Protein AF-A0A485AJ68-F1 (afdb_monomer)

Secondary structure (DSSP, 8-state):
-HHHHHHHTT-HHHHHHHHHHHHHHHHHHHHHHHHH-TTS-HHHHHHHHHHHHHHHHHHHHHTTS--SS-HHHHHHHHHHHHHHHHH--

Solvent-accessible surface area (backbone atoms only — not comparable to full-atom values): 5169 Å² total; per-residue (Å²): 106,70,70,57,56,61,43,26,79,79,33,72,68,51,34,52,54,51,52,54,51,49,51,52,50,52,53,52,51,36,58,50,48,50,67,77,42,68,87,57,52,71,69,56,44,50,50,43,47,51,54,50,48,55,53,51,50,52,51,61,60,49,66,79,44,88,69,94,63,62,68,71,65,52,49,54,54,51,52,54,53,53,50,51,60,76,67,62,129

Sequence (89 aa):
MLEMSAEATRNPQVAAWLAEADERMFNNACAHMSKEYPNLSQARIRSCVEVMAVMVEGTIYRRHVPQQVQPEEMEKIYQEIINMLVTAK

Foldseek 3Di:
DVVLVVVVVPDVVSVVVVVVVVVVVLVVQLVVLCVVQVPDDSVLSSVLSVVLVVVVVVVVVCVVDDDPDDVVVVVVVSVVVSCCSRPPD

Structure (mmCIF, N/CA/C/O backbone):
data_AF-A0A485AJ68-F1
#
_entry.id   AF-A0A485AJ68-F1
#
loop_
_atom_site.group_PDB
_atom_site.id
_atom_site.type_symbol
_atom_site.label_atom_id
_atom_site.label_alt_id
_atom_site.label_comp_id
_atom_site.label_asym_id
_atom_site.label_entity_id
_atom_site.label_seq_id
_atom_site.pdbx_PDB_ins_code
_atom_site.Cartn_x
_atom_site.Cartn_y
_atom_site.Cartn_z
_atom_site.occupancy
_atom_site.B_iso_or_equiv
_atom_site.auth_seq_id
_atom_site.auth_comp_id
_atom_site.auth_asym_id
_atom_site.auth_atom_id
_atom_site.pdbx_PDB_model_num
ATOM 1 N N . MET A 1 1 ? 6.503 4.331 -8.958 1.00 75.94 1 MET A N 1
ATOM 2 C CA . MET A 1 1 ? 6.775 3.123 -8.150 1.00 75.94 1 MET A CA 1
ATOM 3 C C . MET A 1 1 ? 7.178 1.947 -9.021 1.00 75.94 1 MET A C 1
ATOM 5 O O . MET A 1 1 ? 8.280 1.480 -8.835 1.00 75.94 1 MET A O 1
ATOM 9 N N . LEU A 1 2 ? 6.396 1.530 -10.022 1.00 82.69 2 LEU A N 1
ATOM 10 C CA . LEU A 1 2 ? 6.694 0.332 -10.828 1.00 82.69 2 LEU A CA 1
ATOM 11 C C . LEU A 1 2 ? 8.107 0.221 -11.419 1.00 82.69 2 LEU A C 1
ATOM 13 O O . LEU A 1 2 ? 8.758 -0.804 -11.247 1.00 82.69 2 LEU A O 1
ATOM 17 N N . GLU A 1 3 ? 8.594 1.266 -12.084 1.00 88.38 3 GLU A N 1
ATOM 18 C CA . GLU A 1 3 ? 9.954 1.270 -12.642 1.00 88.38 3 GLU A CA 1
ATOM 19 C C . GLU A 1 3 ? 11.021 1.203 -11.542 1.00 88.38 3 GLU A C 1
ATOM 21 O O . GLU A 1 3 ? 11.996 0.468 -11.674 1.00 88.38 3 GLU A O 1
ATOM 26 N N . MET A 1 4 ? 10.789 1.893 -10.420 1.00 89.12 4 MET A N 1
ATOM 27 C CA . MET A 1 4 ? 11.655 1.841 -9.237 1.00 89.12 4 MET A CA 1
ATOM 28 C C . MET A 1 4 ? 11.653 0.452 -8.596 1.00 89.12 4 MET A C 1
ATOM 30 O O . MET A 1 4 ? 12.713 -0.056 -8.254 1.00 89.12 4 MET A O 1
ATOM 34 N N . SER A 1 5 ? 10.489 -0.191 -8.481 1.00 89.25 5 SER A N 1
ATOM 35 C CA . SER A 1 5 ? 10.356 -1.565 -7.992 1.00 89.25 5 SER A CA 1
ATOM 36 C C . SER A 1 5 ? 11.076 -2.544 -8.919 1.00 89.25 5 SER A C 1
ATOM 38 O O . SER A 1 5 ? 11.798 -3.415 -8.446 1.00 89.25 5 SER A O 1
ATOM 40 N N . ALA A 1 6 ? 10.943 -2.377 -10.238 1.00 93.00 6 ALA A N 1
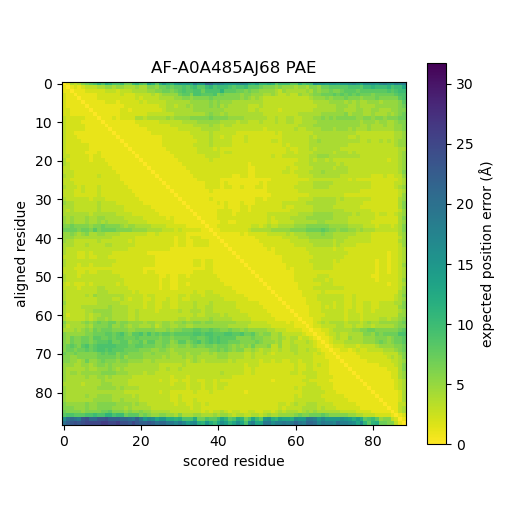ATOM 41 C CA . ALA A 1 6 ? 11.646 -3.199 -11.218 1.00 93.00 6 ALA A CA 1
ATOM 42 C C . ALA A 1 6 ? 13.167 -2.993 -11.166 1.00 93.00 6 ALA A C 1
ATOM 44 O O . ALA A 1 6 ? 13.917 -3.951 -11.333 1.00 93.00 6 ALA A O 1
ATOM 45 N N . GLU A 1 7 ? 13.644 -1.770 -10.946 1.00 96.38 7 GLU A N 1
ATOM 46 C CA . GLU A 1 7 ? 15.072 -1.476 -10.796 1.00 96.38 7 GLU A CA 1
ATOM 47 C C . GLU A 1 7 ? 15.632 -1.977 -9.457 1.00 96.38 7 GLU A C 1
ATOM 49 O O . GLU A 1 7 ? 16.721 -2.545 -9.418 1.00 96.38 7 GLU A O 1
ATOM 54 N N . ALA A 1 8 ? 14.866 -1.881 -8.369 1.00 96.88 8 ALA A N 1
ATOM 55 C CA . ALA A 1 8 ? 15.247 -2.409 -7.059 1.00 96.88 8 ALA A CA 1
ATOM 56 C C . ALA A 1 8 ? 15.561 -3.917 -7.092 1.00 96.88 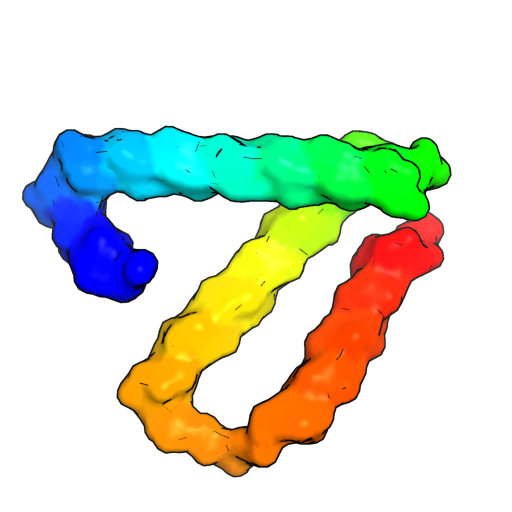8 ALA A C 1
ATOM 58 O O . ALA A 1 8 ? 16.404 -4.381 -6.332 1.00 96.88 8 ALA A O 1
ATOM 59 N N . THR A 1 9 ? 14.956 -4.684 -8.010 1.00 96.44 9 THR A N 1
ATOM 60 C CA . THR A 1 9 ? 15.275 -6.119 -8.176 1.00 96.44 9 THR A CA 1
ATOM 61 C C . THR A 1 9 ? 16.693 -6.396 -8.688 1.00 96.44 9 THR A C 1
ATOM 63 O O . THR A 1 9 ? 17.179 -7.520 -8.577 1.00 96.44 9 THR A O 1
ATOM 66 N N . ARG A 1 10 ? 17.357 -5.388 -9.260 1.00 97.44 10 ARG A N 1
ATOM 67 C CA . ARG A 1 10 ? 18.640 -5.503 -9.973 1.00 97.44 10 ARG A CA 1
ATOM 68 C C . ARG A 1 10 ? 19.702 -4.516 -9.484 1.00 97.44 10 ARG A C 1
ATOM 70 O O . ARG A 1 10 ? 20.875 -4.698 -9.800 1.00 97.44 10 ARG A O 1
ATOM 77 N N . ASN A 1 11 ? 19.323 -3.528 -8.673 1.00 98.19 11 ASN A N 1
ATOM 78 C CA . ASN A 1 11 ? 20.226 -2.544 -8.090 1.00 98.19 11 ASN A CA 1
ATOM 79 C C . ASN A 1 11 ? 20.019 -2.430 -6.562 1.00 98.19 11 ASN A C 1
ATOM 81 O O . ASN A 1 11 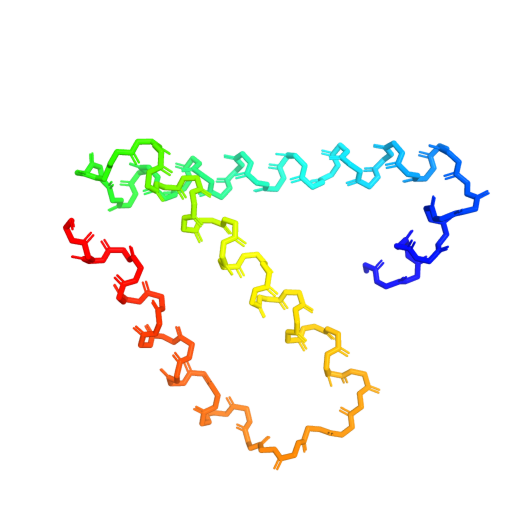? 18.987 -1.915 -6.118 1.00 98.19 11 ASN A O 1
ATOM 85 N N . PRO A 1 12 ? 21.003 -2.848 -5.737 1.00 97.56 12 PRO A N 1
ATOM 86 C CA . PRO A 1 12 ? 20.862 -2.863 -4.280 1.00 97.56 12 PRO A CA 1
ATOM 87 C C . PRO A 1 12 ? 20.752 -1.463 -3.662 1.00 97.56 12 PRO A C 1
ATOM 89 O O . PRO A 1 12 ? 20.113 -1.303 -2.625 1.00 97.56 12 PRO A O 1
ATOM 92 N N . GLN A 1 13 ? 21.329 -0.435 -4.291 1.00 97.88 13 GLN A N 1
ATOM 93 C CA . GLN A 1 13 ? 21.196 0.942 -3.812 1.00 97.88 13 GLN A CA 1
ATOM 94 C C . GLN A 1 13 ? 19.763 1.447 -4.001 1.00 97.88 13 GLN A C 1
ATOM 96 O O . GLN A 1 13 ? 19.192 2.059 -3.101 1.00 97.88 13 GLN A O 1
ATOM 101 N N . VAL A 1 14 ? 19.158 1.135 -5.149 1.00 97.81 14 VAL A N 1
ATOM 102 C CA . VAL A 1 14 ? 17.760 1.483 -5.427 1.00 97.81 14 VAL A CA 1
ATOM 103 C C . VAL A 1 14 ? 16.814 0.714 -4.506 1.00 97.81 14 VAL A C 1
ATOM 105 O O . VAL A 1 14 ? 15.850 1.296 -4.015 1.00 97.81 14 VAL A O 1
ATOM 108 N N . ALA A 1 15 ? 17.115 -0.552 -4.201 1.00 97.75 15 ALA A N 1
ATOM 109 C CA . ALA A 1 15 ? 16.365 -1.324 -3.211 1.00 97.75 15 ALA A CA 1
ATOM 110 C C . ALA A 1 15 ? 16.398 -0.677 -1.817 1.00 97.75 15 ALA A C 1
ATOM 112 O O . ALA A 1 15 ? 15.354 -0.557 -1.177 1.00 97.75 15 ALA A O 1
ATOM 113 N N . ALA A 1 16 ? 17.567 -0.206 -1.372 1.00 97.88 16 ALA A N 1
ATOM 114 C CA . ALA A 1 16 ? 17.700 0.485 -0.092 1.00 97.88 16 ALA A CA 1
ATOM 115 C C . ALA A 1 16 ? 16.887 1.791 -0.054 1.00 97.88 16 ALA A C 1
ATOM 117 O O . ALA A 1 16 ? 16.161 2.031 0.908 1.00 97.88 16 ALA A O 1
ATOM 118 N N . TRP A 1 17 ? 16.940 2.603 -1.116 1.00 97.06 17 TRP A N 1
ATOM 119 C CA . TRP A 1 17 ? 16.137 3.828 -1.205 1.00 97.06 17 TRP A CA 1
ATOM 120 C C . TRP A 1 17 ? 14.636 3.559 -1.222 1.00 97.06 17 TRP A C 1
ATOM 122 O O . TRP A 1 17 ? 13.874 4.318 -0.623 1.00 97.06 17 TRP A O 1
ATOM 132 N N . LEU A 1 18 ? 14.208 2.498 -1.910 1.00 95.50 18 LEU A N 1
ATOM 133 C CA . LEU A 1 18 ? 12.806 2.105 -1.955 1.00 95.50 18 LEU A CA 1
ATOM 134 C C . LEU A 1 18 ? 12.309 1.696 -0.564 1.00 95.50 18 LEU A C 1
ATOM 136 O O . LEU A 1 18 ? 11.274 2.195 -0.136 1.00 95.50 18 LEU A O 1
ATOM 140 N N . ALA A 1 19 ? 13.070 0.865 0.154 1.00 95.81 19 ALA A N 1
ATOM 141 C CA . ALA A 1 19 ? 12.732 0.446 1.514 1.00 95.81 19 ALA A CA 1
ATOM 142 C C . ALA A 1 19 ? 12.685 1.631 2.494 1.00 95.81 19 ALA A C 1
ATOM 144 O O . ALA A 1 19 ? 11.759 1.742 3.290 1.00 95.81 19 ALA A O 1
ATOM 145 N N . GLU A 1 20 ? 13.644 2.557 2.405 1.00 97.38 20 GLU A N 1
ATOM 146 C CA . GLU A 1 20 ? 13.659 3.754 3.251 1.00 97.38 20 GLU A CA 1
ATOM 147 C C . GLU A 1 20 ? 12.462 4.674 2.957 1.00 97.38 20 GLU A C 1
ATOM 149 O O . GLU A 1 20 ? 11.858 5.252 3.862 1.00 97.38 20 GLU A O 1
ATOM 154 N N . ALA A 1 21 ? 12.097 4.828 1.681 1.00 95.12 21 ALA A N 1
ATOM 155 C CA . ALA A 1 21 ? 10.936 5.618 1.290 1.00 95.12 21 ALA A CA 1
ATOM 156 C C . ALA A 1 21 ? 9.625 4.998 1.787 1.00 95.12 21 ALA A C 1
ATOM 158 O O . ALA A 1 21 ? 8.786 5.729 2.322 1.00 95.12 21 ALA A O 1
ATOM 159 N N . ASP A 1 22 ? 9.486 3.681 1.649 1.00 94.75 22 ASP A N 1
ATOM 160 C CA . ASP A 1 22 ? 8.337 2.922 2.134 1.00 94.75 22 ASP A CA 1
ATOM 161 C C . ASP A 1 22 ? 8.188 3.035 3.658 1.00 94.75 22 ASP A C 1
ATOM 163 O O . ASP A 1 22 ? 7.141 3.460 4.148 1.00 94.75 22 ASP A O 1
ATOM 167 N N . GLU A 1 23 ? 9.270 2.826 4.416 1.00 97.38 23 GLU A N 1
ATOM 168 C CA . GLU A 1 23 ? 9.257 2.955 5.877 1.00 97.38 23 GLU A CA 1
ATOM 169 C C . GLU A 1 23 ? 8.811 4.357 6.329 1.00 97.38 23 GLU A C 1
ATOM 171 O O . GLU A 1 23 ? 7.995 4.503 7.248 1.00 97.38 23 GLU A O 1
ATOM 176 N N . ARG A 1 24 ? 9.301 5.417 5.671 1.00 97.81 24 ARG A N 1
ATOM 177 C CA . ARG A 1 24 ? 8.868 6.791 5.975 1.00 97.81 24 ARG A CA 1
ATOM 178 C C . ARG A 1 24 ? 7.386 6.999 5.672 1.00 97.81 24 ARG A C 1
ATOM 180 O O . ARG A 1 24 ? 6.692 7.630 6.471 1.00 97.81 24 ARG A O 1
ATOM 187 N N . MET A 1 25 ? 6.890 6.494 4.541 1.00 96.62 25 MET A N 1
ATOM 188 C CA . MET A 1 25 ? 5.472 6.594 4.181 1.00 96.62 25 MET A CA 1
ATOM 189 C C . MET A 1 25 ? 4.589 5.843 5.180 1.00 96.62 25 MET A C 1
ATOM 191 O O . MET A 1 25 ? 3.621 6.415 5.686 1.00 96.62 25 MET A O 1
ATOM 195 N N . PHE A 1 26 ? 4.972 4.618 5.535 1.00 98.06 26 PHE A N 1
ATOM 196 C CA . PHE A 1 26 ? 4.276 3.783 6.505 1.00 98.06 26 PHE A CA 1
ATOM 197 C C . PHE A 1 26 ? 4.189 4.453 7.882 1.00 98.06 26 PHE A C 1
ATOM 199 O O . PHE A 1 26 ? 3.111 4.550 8.477 1.00 98.06 26 PHE A O 1
ATOM 206 N N . ASN A 1 27 ? 5.312 4.972 8.388 1.00 98.25 27 ASN A N 1
ATOM 207 C CA . ASN A 1 27 ? 5.358 5.635 9.691 1.00 98.25 27 ASN A CA 1
ATOM 208 C C . ASN A 1 27 ? 4.525 6.925 9.710 1.00 98.25 27 ASN A C 1
ATOM 210 O O . ASN A 1 27 ? 3.816 7.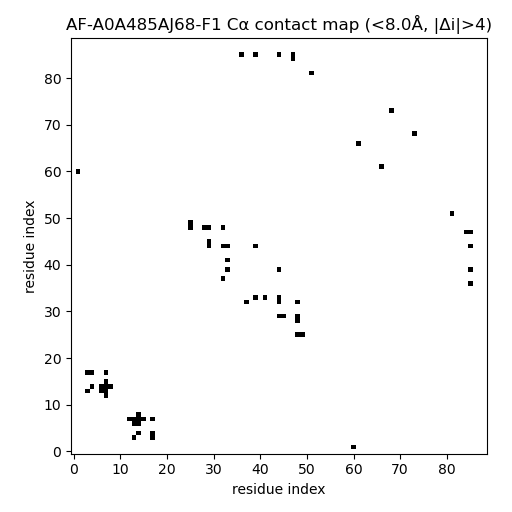184 10.685 1.00 98.25 27 ASN A O 1
ATOM 214 N N . ASN A 1 28 ? 4.545 7.700 8.623 1.00 98.25 28 ASN A N 1
ATOM 215 C CA . ASN A 1 28 ? 3.710 8.893 8.488 1.00 98.25 28 ASN A CA 1
ATOM 216 C C . ASN A 1 28 ? 2.215 8.548 8.464 1.00 98.25 28 ASN A C 1
ATOM 218 O O . ASN A 1 28 ? 1.425 9.202 9.149 1.00 98.25 28 ASN A O 1
ATOM 222 N N . ALA A 1 29 ? 1.824 7.507 7.726 1.00 97.50 29 ALA A N 1
ATOM 223 C CA . ALA A 1 29 ? 0.443 7.032 7.683 1.00 97.50 29 ALA A CA 1
ATOM 224 C C . ALA A 1 29 ? -0.023 6.524 9.056 1.00 97.50 29 ALA A C 1
ATOM 226 O O . ALA A 1 29 ? -1.103 6.900 9.515 1.00 97.50 29 ALA A O 1
ATOM 227 N N . CYS A 1 30 ? 0.817 5.761 9.765 1.00 98.12 30 CYS A N 1
ATOM 228 C CA . CYS A 1 30 ? 0.538 5.342 11.139 1.00 98.12 30 CYS A CA 1
ATOM 229 C C . CYS A 1 30 ? 0.340 6.545 12.065 1.00 98.12 30 CYS A C 1
ATOM 231 O O . CYS A 1 30 ? -0.632 6.586 12.811 1.00 98.12 30 CYS A O 1
ATOM 233 N N . ALA A 1 31 ? 1.222 7.547 11.998 1.00 98.19 31 ALA A N 1
ATOM 234 C CA . ALA A 1 31 ? 1.113 8.749 12.821 1.00 98.19 31 ALA A CA 1
ATOM 235 C C . ALA A 1 31 ? -0.168 9.547 12.531 1.00 98.19 31 ALA A C 1
ATOM 237 O O . ALA A 1 31 ? -0.740 10.143 13.444 1.00 98.19 31 ALA A O 1
ATOM 238 N N . HIS A 1 32 ? -0.626 9.563 11.277 1.00 97.31 32 HIS A N 1
ATOM 239 C CA . HIS A 1 32 ? -1.898 10.173 10.903 1.00 97.31 32 HIS A CA 1
ATOM 240 C C . HIS A 1 32 ? -3.083 9.380 11.473 1.00 97.31 32 HIS A C 1
ATOM 242 O O . HIS A 1 32 ? -3.925 9.947 12.166 1.00 97.31 32 HIS A O 1
ATOM 248 N N . MET A 1 33 ? -3.098 8.058 11.286 1.00 95.81 33 MET A N 1
ATOM 249 C CA . MET A 1 33 ? -4.150 7.187 11.816 1.00 95.81 33 MET A CA 1
ATOM 250 C C . MET A 1 33 ? -4.240 7.196 13.343 1.00 95.81 33 MET A C 1
ATOM 252 O O . MET A 1 33 ? -5.345 7.202 13.873 1.00 95.81 33 MET A O 1
ATOM 256 N N . SER A 1 34 ? -3.113 7.232 14.060 1.00 96.38 34 SER A N 1
ATOM 257 C CA . SER A 1 34 ? -3.105 7.331 15.527 1.00 96.38 34 SER A CA 1
ATOM 258 C C . SER A 1 34 ? -3.761 8.618 16.031 1.00 96.38 34 SER A C 1
ATOM 260 O O . SER A 1 34 ? -4.326 8.619 17.121 1.00 96.38 34 SER A O 1
ATOM 262 N N . LYS A 1 35 ? -3.691 9.713 15.261 1.00 96.62 35 LYS A N 1
ATOM 263 C CA . LYS A 1 35 ? -4.355 10.979 15.610 1.00 96.62 35 LYS A CA 1
ATOM 264 C C . LYS A 1 35 ? -5.854 10.928 15.334 1.00 96.62 35 LYS A C 1
ATOM 266 O O . LYS A 1 35 ? -6.624 11.398 16.161 1.00 96.62 35 LYS A O 1
ATOM 271 N N . GLU A 1 36 ? -6.241 10.358 14.196 1.00 95.56 36 GLU A N 1
ATOM 272 C CA . GLU A 1 36 ? -7.642 10.283 13.765 1.00 95.56 36 GLU A CA 1
ATOM 273 C C . GLU A 1 36 ? -8.445 9.251 14.57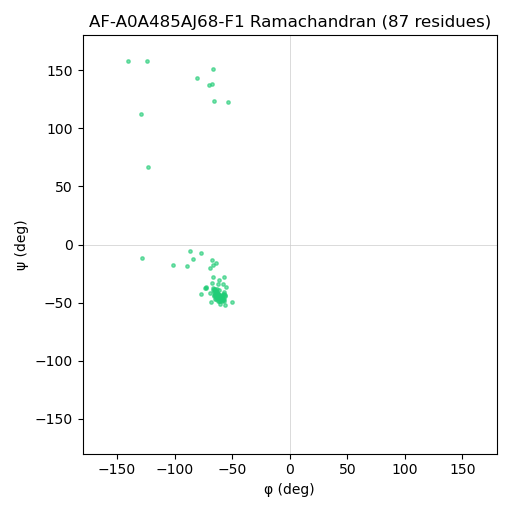5 1.00 95.56 36 GLU A C 1
ATOM 275 O O . GLU A 1 36 ? -9.596 9.480 14.938 1.00 95.56 36 GLU A O 1
ATOM 280 N N . TYR A 1 37 ? -7.816 8.125 14.925 1.00 94.62 37 TYR A N 1
ATOM 281 C CA . TYR A 1 37 ? -8.439 6.997 15.616 1.00 94.62 37 TYR A CA 1
ATOM 282 C C . TYR A 1 37 ? -7.708 6.667 16.929 1.00 94.62 37 TYR A C 1
ATOM 284 O O . TYR A 1 37 ? -7.145 5.576 17.066 1.00 94.62 37 TYR A O 1
ATOM 292 N N . PRO A 1 38 ? -7.738 7.562 17.938 1.00 93.75 38 PRO A N 1
ATOM 293 C CA . PRO A 1 38 ? -6.948 7.417 19.167 1.00 93.75 38 PRO A CA 1
ATOM 294 C C . PRO A 1 38 ? -7.333 6.199 20.021 1.00 93.75 38 PRO A C 1
ATOM 296 O O . PRO A 1 38 ? -6.581 5.798 20.905 1.00 93.75 38 PRO A O 1
ATOM 299 N N . ASN A 1 39 ? -8.501 5.602 19.767 1.00 93.12 39 ASN A N 1
ATOM 300 C CA . ASN A 1 39 ? -8.993 4.427 20.487 1.00 93.12 39 ASN A CA 1
ATOM 301 C C . ASN A 1 39 ? -8.453 3.098 19.930 1.00 93.12 39 ASN A C 1
ATOM 303 O O . ASN A 1 39 ? -8.636 2.058 20.563 1.00 93.12 39 ASN A O 1
ATOM 307 N N . LEU A 1 40 ? -7.831 3.097 18.746 1.00 94.25 40 LEU A N 1
ATOM 308 C CA . LEU A 1 40 ? -7.268 1.882 18.161 1.00 94.25 40 LEU A CA 1
ATOM 309 C C . LEU A 1 40 ? -5.900 1.572 18.769 1.00 94.25 40 LEU A C 1
ATOM 311 O O . LEU A 1 40 ? -5.088 2.458 19.029 1.00 94.25 40 LEU A O 1
ATOM 315 N N . SER A 1 41 ? -5.609 0.283 18.952 1.00 95.38 41 SER A N 1
ATOM 316 C CA . SER A 1 41 ? -4.272 -0.140 19.364 1.00 95.38 41 SER A CA 1
ATOM 317 C C . SER A 1 41 ? -3.250 0.142 18.260 1.00 95.38 41 SER A C 1
ATOM 319 O O . SER A 1 41 ? -3.557 0.063 17.068 1.00 95.38 41 SER A O 1
ATOM 321 N N . GLN A 1 42 ? -1.993 0.391 18.638 1.00 95.75 42 GLN A N 1
ATOM 322 C CA . GLN A 1 42 ? -0.920 0.584 17.656 1.00 95.75 42 GLN A CA 1
ATOM 323 C C . GLN A 1 42 ? -0.749 -0.623 16.723 1.00 95.75 42 GLN A C 1
ATOM 325 O O . GLN A 1 42 ? -0.444 -0.441 15.548 1.00 95.75 42 GLN A O 1
ATOM 330 N N . ALA A 1 43 ? -0.974 -1.845 17.218 1.00 96.19 43 ALA A N 1
ATOM 331 C CA . ALA A 1 43 ? -0.952 -3.044 16.384 1.00 96.19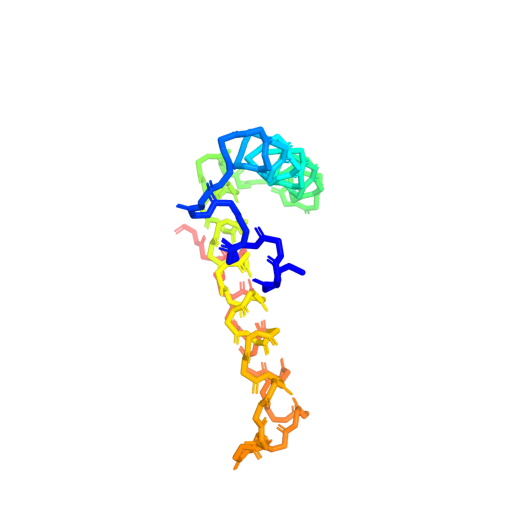 43 ALA A CA 1
ATOM 332 C C . ALA A 1 43 ? -2.046 -2.991 15.307 1.00 96.19 43 ALA A C 1
ATOM 334 O O . ALA A 1 43 ? -1.754 -3.209 14.133 1.00 96.19 43 ALA A O 1
ATOM 335 N N . ARG A 1 44 ? -3.278 -2.619 15.685 1.00 95.88 44 ARG A N 1
ATOM 336 C CA . ARG A 1 44 ? -4.388 -2.472 14.738 1.00 95.88 44 ARG A CA 1
ATOM 337 C C . ARG A 1 44 ? -4.104 -1.385 13.708 1.00 95.88 44 ARG A C 1
ATOM 339 O O . ARG A 1 44 ? -4.278 -1.641 12.525 1.00 95.88 44 ARG A O 1
ATOM 346 N N . ILE A 1 45 ? -3.623 -0.220 14.140 1.00 96.88 45 ILE A N 1
ATOM 347 C CA . ILE A 1 45 ? -3.269 0.891 13.244 1.00 96.88 45 ILE A CA 1
ATOM 348 C C . ILE A 1 45 ? -2.252 0.441 12.198 1.00 96.88 45 ILE A C 1
ATOM 350 O O . ILE A 1 45 ? -2.501 0.600 11.007 1.00 96.88 45 ILE A O 1
ATOM 354 N N . ARG A 1 46 ? -1.144 -0.174 12.627 1.00 97.56 46 ARG A N 1
ATOM 355 C CA . ARG A 1 46 ? -0.100 -0.660 11.715 1.00 97.56 46 ARG A CA 1
ATOM 356 C C . ARG A 1 46 ? -0.651 -1.666 10.704 1.00 97.56 46 ARG A C 1
ATOM 358 O O . ARG A 1 46 ? -0.355 -1.550 9.522 1.00 97.56 46 ARG A O 1
ATOM 365 N N . SER A 1 47 ? -1.485 -2.609 11.145 1.00 97.06 47 SER A N 1
ATOM 366 C CA . SER A 1 47 ? -2.139 -3.562 10.240 1.00 97.06 47 SER A CA 1
ATOM 367 C C . SER A 1 47 ? -3.095 -2.883 9.259 1.00 97.06 47 SER A C 1
ATOM 369 O O . SER A 1 47 ? -3.109 -3.242 8.088 1.00 97.06 47 SER A O 1
ATOM 371 N N . CYS A 1 48 ? -3.881 -1.899 9.702 1.00 96.62 48 CYS A N 1
ATOM 372 C CA . CYS A 1 48 ? -4.780 -1.158 8.820 1.00 96.62 48 CYS A CA 1
ATOM 373 C C . CYS A 1 48 ? -4.005 -0.364 7.761 1.00 96.62 48 CYS A C 1
ATOM 375 O O . CYS A 1 48 ? -4.388 -0.402 6.594 1.00 96.62 48 CYS A O 1
ATOM 377 N N . VAL A 1 49 ? -2.917 0.312 8.149 1.00 97.19 49 VAL A N 1
ATOM 378 C CA . VAL A 1 49 ? -2.029 1.015 7.208 1.00 97.19 49 VAL A CA 1
ATOM 379 C C . VAL A 1 49 ? -1.478 0.050 6.167 1.00 97.19 49 VAL A C 1
ATOM 381 O O . VAL A 1 49 ? -1.569 0.351 4.983 1.00 97.19 49 VAL A O 1
ATOM 384 N N . GLU A 1 50 ? -0.978 -1.114 6.586 1.00 97.56 50 GLU A N 1
ATOM 385 C CA . GLU A 1 50 ? -0.430 -2.118 5.668 1.00 97.56 50 GLU A CA 1
ATOM 386 C C . GLU A 1 50 ? -1.479 -2.609 4.662 1.00 97.56 50 GLU A C 1
ATOM 388 O O . GLU A 1 50 ? -1.250 -2.611 3.455 1.00 97.56 50 GLU A O 1
ATOM 393 N N . VAL A 1 51 ? -2.674 -2.966 5.142 1.00 96.88 51 VAL A N 1
ATOM 394 C CA . VAL A 1 51 ? -3.772 -3.410 4.269 1.00 96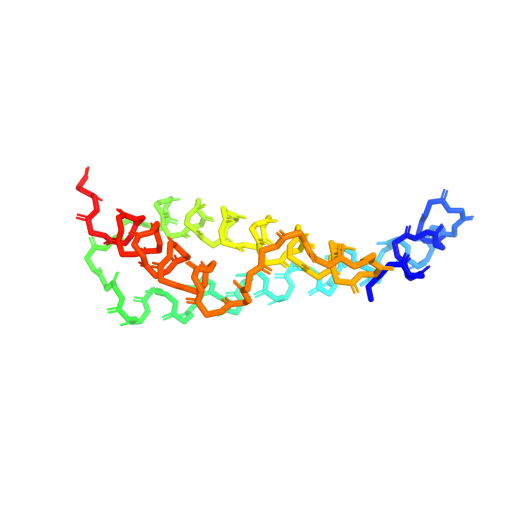.88 51 VAL A CA 1
ATOM 395 C C . VAL A 1 51 ? -4.152 -2.310 3.274 1.00 96.88 51 VAL A C 1
ATOM 397 O O . VAL A 1 51 ? -4.326 -2.586 2.087 1.00 96.88 51 VAL A O 1
ATOM 400 N N . MET A 1 52 ? -4.246 -1.059 3.734 1.00 95.56 52 MET A N 1
ATOM 401 C CA . MET A 1 52 ? -4.534 0.083 2.865 1.00 95.56 52 MET A CA 1
ATOM 402 C C . MET A 1 52 ? -3.424 0.328 1.839 1.00 95.56 52 MET A C 1
ATOM 404 O O . MET A 1 52 ? -3.736 0.595 0.680 1.00 95.56 52 MET A O 1
ATOM 408 N N . ALA A 1 53 ? -2.153 0.197 2.224 1.00 95.19 53 ALA A N 1
ATOM 409 C CA . ALA A 1 53 ? -1.019 0.332 1.315 1.00 95.19 53 ALA A CA 1
ATOM 410 C C . ALA A 1 53 ? -1.087 -0.717 0.196 1.00 95.19 53 ALA A C 1
ATOM 412 O O . ALA A 1 53 ? -1.119 -0.346 -0.976 1.00 95.19 53 ALA A O 1
ATOM 413 N N . VAL A 1 54 ? -1.260 -1.998 0.541 1.00 94.81 54 VAL A N 1
ATOM 414 C CA . VAL A 1 54 ? -1.418 -3.098 -0.431 1.00 94.81 54 VAL A CA 1
ATOM 415 C C . VAL A 1 54 ? -2.580 -2.835 -1.394 1.00 94.81 54 VAL A C 1
ATOM 417 O O . VAL A 1 54 ? -2.465 -3.029 -2.607 1.00 94.81 54 VAL A O 1
ATOM 420 N N . MET A 1 55 ? -3.708 -2.360 -0.868 1.00 94.62 55 MET A N 1
ATOM 421 C CA . MET A 1 55 ? -4.886 -2.019 -1.662 1.00 94.62 55 MET A CA 1
ATOM 422 C C . MET A 1 55 ? -4.622 -0.865 -2.641 1.00 94.62 55 MET A C 1
ATOM 424 O O . MET A 1 55 ? -4.995 -0.957 -3.814 1.00 94.62 55 MET A O 1
ATOM 428 N N . VAL A 1 56 ? -3.967 0.205 -2.187 1.00 91.75 56 VAL A N 1
ATOM 429 C CA . VAL A 1 56 ? -3.604 1.366 -3.014 1.00 91.75 56 VAL A CA 1
ATOM 430 C C . VAL A 1 56 ? -2.581 0.983 -4.082 1.00 91.75 56 VAL A C 1
ATOM 432 O O . VAL A 1 56 ? -2.748 1.349 -5.247 1.00 91.75 56 VAL A O 1
ATOM 435 N N . GLU A 1 57 ? -1.559 0.208 -3.729 1.00 91.25 57 GLU A N 1
ATOM 436 C CA . GLU A 1 57 ? -0.553 -0.275 -4.674 1.00 91.25 57 GLU A CA 1
ATOM 437 C C . GLU A 1 57 ? -1.160 -1.174 -5.748 1.00 91.25 57 GLU A C 1
ATOM 439 O O . GLU A 1 57 ? -0.876 -0.989 -6.934 1.00 91.25 57 GLU A O 1
ATOM 444 N N . GLY A 1 58 ? -2.062 -2.084 -5.365 1.00 90.81 58 GLY A N 1
ATOM 445 C CA . GLY A 1 58 ? -2.824 -2.903 -6.306 1.00 90.81 58 GLY A CA 1
ATOM 446 C C . GLY A 1 58 ? -3.621 -2.050 -7.296 1.00 90.81 58 GLY A C 1
ATOM 447 O O . GLY A 1 58 ? -3.595 -2.311 -8.502 1.00 90.81 58 GLY A O 1
ATOM 448 N N . THR A 1 59 ? -4.265 -0.980 -6.821 1.00 90.94 59 THR A N 1
ATOM 449 C CA . THR A 1 59 ? -4.963 -0.012 -7.683 1.00 90.94 59 THR A CA 1
ATOM 450 C C . THR A 1 59 ? -4.007 0.681 -8.642 1.00 90.94 59 THR A C 1
ATOM 452 O O . THR A 1 59 ? -4.279 0.733 -9.841 1.00 90.94 59 THR A O 1
ATOM 455 N N . ILE A 1 60 ? -2.880 1.196 -8.142 1.00 88.88 60 ILE A N 1
ATOM 456 C CA . ILE A 1 60 ? -1.868 1.881 -8.958 1.00 88.88 60 ILE A CA 1
ATOM 457 C C . ILE A 1 60 ? -1.344 0.938 -10.042 1.00 88.88 60 ILE A C 1
ATOM 459 O O . ILE A 1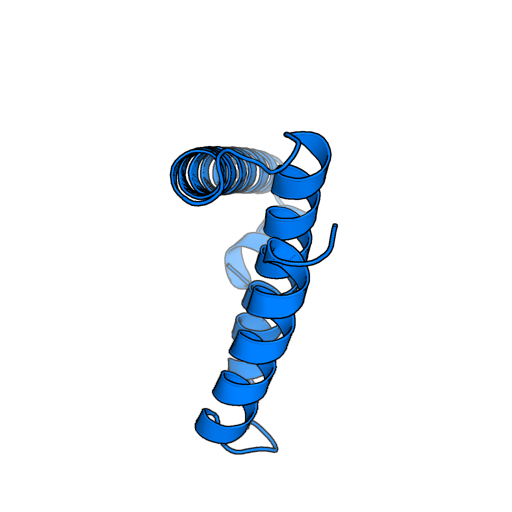 60 ? -1.308 1.317 -11.211 1.00 88.88 60 ILE A O 1
ATOM 463 N N . TYR A 1 61 ? -1.018 -0.304 -9.683 1.00 88.75 61 TYR A N 1
ATOM 464 C CA . TYR A 1 61 ? -0.551 -1.316 -10.625 1.00 88.75 61 TYR A CA 1
ATOM 465 C C . TYR A 1 61 ? -1.593 -1.605 -11.713 1.00 88.75 61 TYR A C 1
ATOM 467 O O . TYR A 1 61 ? -1.287 -1.608 -12.906 1.00 88.75 61 TYR A O 1
ATOM 475 N N . ARG A 1 62 ? -2.859 -1.791 -11.323 1.00 90.06 62 ARG A N 1
ATOM 476 C CA . ARG A 1 62 ? -3.954 -2.108 -12.251 1.00 90.06 62 ARG A CA 1
ATOM 477 C C . ARG A 1 62 ? -4.324 -0.955 -13.183 1.00 90.06 62 ARG A C 1
ATOM 479 O O . ARG A 1 62 ? -4.880 -1.231 -14.240 1.00 90.06 62 ARG A O 1
ATOM 486 N N . ARG A 1 63 ? -3.983 0.298 -12.861 1.00 87.00 63 ARG A N 1
ATOM 487 C CA . ARG A 1 63 ? -4.189 1.457 -13.756 1.00 87.00 63 ARG A CA 1
ATOM 488 C C . ARG A 1 63 ? -3.312 1.433 -15.012 1.00 87.00 63 ARG A C 1
ATOM 490 O O . ARG A 1 63 ? -3.591 2.183 -15.941 1.00 87.00 63 ARG A O 1
ATOM 497 N N . HIS A 1 64 ? -2.287 0.580 -15.069 1.00 88.75 64 HIS A N 1
ATOM 498 C CA . HIS A 1 64 ? -1.458 0.402 -16.268 1.00 88.75 64 HIS A CA 1
ATOM 499 C C . HIS A 1 64 ? -2.119 -0.448 -17.362 1.00 88.75 64 HIS A C 1
ATOM 501 O O . HIS A 1 64 ? -1.594 -0.541 -18.470 1.00 88.75 64 HIS A O 1
ATOM 507 N N . VAL A 1 65 ? -3.270 -1.054 -17.073 1.00 90.56 65 VAL A N 1
ATOM 508 C CA . VAL A 1 65 ? -4.108 -1.751 -18.051 1.00 90.56 65 VAL A CA 1
ATOM 509 C C . VAL A 1 65 ? -5.516 -1.153 -18.030 1.00 90.56 65 VAL A C 1
ATOM 511 O O . VAL A 1 65 ? -5.900 -0.556 -17.021 1.00 90.56 65 VAL A O 1
ATOM 514 N N . PRO A 1 66 ? -6.314 -1.308 -19.104 1.00 89.88 66 PRO A N 1
ATOM 515 C CA . PRO A 1 66 ? -7.707 -0.887 -19.078 1.00 89.88 66 PRO A CA 1
ATOM 516 C C . PRO A 1 66 ? -8.435 -1.506 -17.882 1.00 89.88 66 PRO A C 1
ATOM 518 O O . PRO A 1 66 ? -8.455 -2.732 -17.709 1.00 89.88 66 PRO A O 1
ATOM 521 N N . GLN A 1 67 ? -9.007 -0.651 -17.034 1.00 87.94 67 GLN A N 1
ATOM 522 C CA . GLN A 1 67 ? -9.836 -1.110 -15.930 1.00 87.94 67 GLN A CA 1
ATOM 523 C C . GLN A 1 67 ? -11.116 -1.731 -16.493 1.00 87.94 67 GLN A C 1
ATOM 525 O O . GLN A 1 67 ? -11.699 -1.238 -17.453 1.00 87.94 67 GLN A O 1
ATOM 530 N N . GLN A 1 68 ? -11.524 -2.850 -15.900 1.00 90.31 68 GLN A N 1
ATOM 531 C CA . GLN A 1 68 ? -12.689 -3.628 -16.343 1.00 90.31 68 GLN A CA 1
ATOM 532 C C . GLN A 1 68 ? -14.001 -3.120 -15.728 1.00 90.31 68 GLN A C 1
ATOM 534 O O . GLN A 1 68 ? -15.075 -3.622 -16.040 1.00 90.31 68 GLN A O 1
ATOM 539 N N . VAL A 1 69 ? -13.904 -2.159 -14.812 1.00 91.00 69 VAL A N 1
ATOM 540 C CA . VAL A 1 69 ? -15.002 -1.599 -14.025 1.00 91.00 69 VAL A CA 1
ATOM 541 C C . VAL A 1 69 ? -14.796 -0.096 -13.891 1.00 91.00 69 VAL A C 1
ATOM 543 O O . VAL A 1 69 ? -13.666 0.381 -14.020 1.00 91.00 69 VAL A O 1
ATOM 546 N N . GLN A 1 70 ? -15.878 0.636 -13.626 1.00 91.06 70 GLN A N 1
ATOM 547 C CA . GLN A 1 70 ? -15.807 2.082 -13.438 1.00 91.06 70 GLN A CA 1
ATOM 548 C C . GLN A 1 70 ? -15.101 2.435 -12.116 1.00 91.06 70 GLN A C 1
ATOM 550 O O . GLN A 1 70 ? -15.379 1.787 -11.098 1.00 91.06 70 GLN A O 1
ATOM 555 N N . PRO A 1 71 ? -14.209 3.444 -12.097 1.00 89.19 71 PRO A N 1
ATOM 556 C CA . PRO A 1 71 ? -13.501 3.864 -10.886 1.00 89.19 71 PRO A CA 1
ATOM 557 C C . PRO A 1 71 ? -14.429 4.223 -9.721 1.00 89.19 71 PRO A C 1
ATOM 559 O O . PRO A 1 71 ? -14.118 3.903 -8.577 1.00 89.19 71 PRO A O 1
ATOM 562 N N . GLU A 1 72 ? -15.579 4.832 -10.007 1.00 91.88 72 GLU A N 1
ATOM 563 C CA . GLU A 1 72 ? -16.534 5.304 -9.000 1.00 91.88 72 GLU A CA 1
ATOM 564 C C . GLU A 1 72 ? -17.185 4.143 -8.234 1.00 91.88 72 GLU A C 1
ATOM 566 O O . GLU A 1 72 ? -17.471 4.256 -7.043 1.00 91.88 72 GLU A O 1
ATOM 571 N N . GLU A 1 73 ? -17.397 2.999 -8.891 1.00 93.31 73 GLU A N 1
ATOM 572 C CA . GLU A 1 73 ? -17.917 1.797 -8.227 1.00 93.31 73 GLU A CA 1
ATOM 573 C C . GLU A 1 73 ? -16.854 1.153 -7.334 1.00 93.31 73 GLU A C 1
ATOM 575 O O . GLU A 1 73 ? -17.155 0.700 -6.232 1.00 93.31 73 GLU A O 1
ATOM 580 N N . MET A 1 74 ? -15.591 1.174 -7.764 1.00 92.75 74 MET A N 1
ATOM 581 C CA . MET A 1 74 ? -14.477 0.713 -6.934 1.00 92.75 74 MET A CA 1
ATOM 582 C C . MET A 1 74 ? -14.273 1.607 -5.710 1.00 92.75 74 MET A C 1
ATOM 584 O O . MET A 1 74 ? -14.028 1.090 -4.623 1.00 92.75 74 MET A O 1
ATOM 588 N N . GLU A 1 75 ? -14.381 2.930 -5.860 1.00 92.94 75 GLU A N 1
ATOM 589 C CA . GLU A 1 75 ? -14.213 3.890 -4.763 1.00 92.94 75 GLU A CA 1
ATOM 590 C C . GLU A 1 75 ? -15.170 3.606 -3.598 1.00 92.94 75 GLU A C 1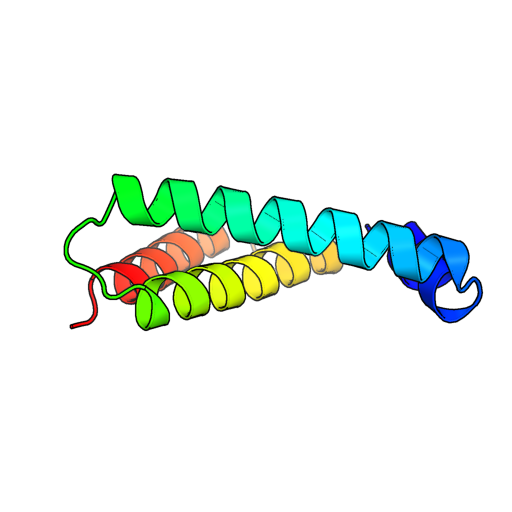
ATOM 592 O O . GLU A 1 75 ? -14.735 3.576 -2.446 1.00 92.94 75 GLU A O 1
ATOM 597 N N . LYS A 1 76 ? -16.446 3.325 -3.889 1.00 94.94 76 LYS A N 1
ATOM 598 C CA . LYS A 1 76 ? -17.444 2.967 -2.867 1.00 94.94 76 LYS A CA 1
ATOM 599 C C . LYS A 1 76 ? -17.002 1.745 -2.059 1.00 94.94 76 LYS A C 1
ATOM 601 O O . LYS A 1 76 ? -17.004 1.781 -0.832 1.00 94.94 76 LYS A O 1
ATOM 606 N N . ILE A 1 77 ? -16.535 0.699 -2.742 1.00 94.75 77 ILE A N 1
ATOM 607 C CA . ILE A 1 77 ? -16.047 -0.526 -2.094 1.00 94.75 77 ILE A CA 1
ATOM 608 C C . ILE A 1 77 ? -14.771 -0.258 -1.282 1.00 94.75 77 ILE A C 1
ATOM 610 O O . ILE A 1 77 ? -14.625 -0.772 -0.173 1.00 94.75 77 ILE A O 1
ATOM 614 N N . TYR A 1 78 ? -13.858 0.584 -1.780 1.00 95.00 78 TYR A N 1
ATOM 615 C CA . TYR A 1 78 ? -12.683 1.013 -1.014 1.00 95.00 78 TYR A CA 1
ATOM 616 C C . TYR A 1 78 ? -13.085 1.691 0.296 1.00 95.00 78 TYR A C 1
ATOM 618 O O . TYR A 1 78 ? -12.546 1.344 1.347 1.00 95.00 78 TYR A O 1
ATOM 626 N N . GLN A 1 79 ? -14.044 2.616 0.253 1.00 94.50 79 GLN A N 1
ATOM 627 C CA . GLN A 1 79 ? -14.538 3.307 1.443 1.00 94.50 79 GLN A CA 1
ATOM 628 C C . GLN A 1 79 ? -15.188 2.338 2.438 1.00 94.50 79 GLN A C 1
ATOM 630 O O . GLN A 1 79 ? -14.914 2.424 3.633 1.00 94.50 79 GLN A O 1
ATOM 635 N N . GLU A 1 80 ? -15.993 1.380 1.971 1.00 96.12 80 GLU A N 1
ATOM 636 C CA . GLU A 1 80 ? -16.596 0.346 2.825 1.00 96.12 80 GLU A CA 1
ATOM 637 C C . GLU A 1 80 ? -15.540 -0.498 3.551 1.00 96.12 80 GLU A C 1
ATOM 639 O O . GLU A 1 80 ? -15.626 -0.694 4.767 1.00 96.12 80 GLU A O 1
ATOM 644 N N . ILE A 1 81 ? -14.512 -0.956 2.829 1.00 95.25 81 ILE A N 1
ATOM 645 C CA . ILE A 1 81 ? -13.419 -1.742 3.411 1.00 95.25 81 ILE A CA 1
ATOM 646 C C . ILE A 1 81 ? -12.625 -0.895 4.410 1.00 95.25 81 ILE A C 1
ATOM 648 O O . ILE A 1 81 ? -12.367 -1.353 5.522 1.00 95.25 81 ILE A O 1
ATOM 652 N N . ILE A 1 82 ? -12.262 0.343 4.058 1.00 93.94 82 ILE A N 1
ATOM 653 C CA . ILE A 1 82 ? -11.512 1.243 4.950 1.00 93.94 82 ILE A CA 1
ATOM 654 C C . ILE A 1 82 ? -12.305 1.507 6.230 1.00 93.94 82 ILE A C 1
ATOM 656 O O . ILE A 1 82 ? -11.751 1.377 7.322 1.00 93.94 82 ILE A O 1
ATOM 660 N N . ASN A 1 83 ? -13.603 1.794 6.110 1.00 94.44 83 ASN A N 1
ATOM 661 C CA . ASN A 1 83 ? -14.484 1.972 7.259 1.00 94.44 83 ASN A CA 1
ATOM 662 C C . ASN A 1 83 ? -14.474 0.721 8.143 1.00 94.44 83 ASN A C 1
ATOM 664 O O . ASN A 1 83 ? -14.211 0.823 9.338 1.00 94.44 83 ASN A O 1
ATOM 668 N N . MET A 1 84 ? -14.641 -0.470 7.561 1.00 94.38 84 MET A N 1
ATOM 669 C CA . MET A 1 84 ? -14.567 -1.730 8.306 1.00 94.38 84 MET A CA 1
ATOM 670 C C . MET A 1 84 ? -13.227 -1.899 9.039 1.00 94.38 84 MET A C 1
ATOM 672 O O . MET A 1 84 ? -13.203 -2.341 10.190 1.00 94.38 84 MET A O 1
ATOM 676 N N . LEU A 1 85 ? -12.106 -1.536 8.411 1.00 92.31 85 LEU A N 1
ATOM 677 C CA . LEU A 1 85 ? -10.778 -1.650 9.015 1.00 92.31 85 LEU A CA 1
ATOM 678 C C . LEU A 1 85 ? -10.630 -0.772 10.264 1.00 92.31 85 LEU A C 1
ATOM 680 O O . LEU A 1 85 ? -10.059 -1.233 11.258 1.00 92.31 85 LEU A O 1
ATOM 684 N N . VAL A 1 86 ? -11.159 0.452 10.235 1.00 90.06 86 VAL A N 1
ATOM 685 C CA . VAL A 1 86 ? -11.008 1.424 11.332 1.00 90.06 86 VAL A CA 1
ATOM 686 C C . VAL A 1 86 ? -12.105 1.334 12.396 1.00 90.06 86 VAL A C 1
ATOM 688 O O . VAL A 1 86 ? -11.896 1.803 13.511 1.00 90.06 86 VAL A O 1
ATOM 691 N N . THR A 1 87 ? -13.247 0.704 12.098 1.00 88.25 87 THR A N 1
ATOM 692 C CA . THR A 1 87 ? -14.355 0.540 13.059 1.00 88.25 87 THR A CA 1
ATOM 693 C C . THR A 1 87 ? -14.439 -0.845 13.697 1.00 88.25 87 THR A C 1
ATOM 695 O O . THR A 1 87 ? -15.133 -0.999 14.703 1.00 88.25 87 THR A O 1
ATOM 698 N N . ALA A 1 88 ? -13.802 -1.870 13.119 1.00 71.00 88 ALA A N 1
ATOM 699 C CA . ALA A 1 88 ? -13.809 -3.211 13.700 1.00 71.00 88 ALA A CA 1
ATOM 700 C C . ALA A 1 88 ? -13.061 -3.222 15.046 1.00 71.00 88 ALA A C 1
ATOM 702 O O . ALA A 1 88 ? -11.904 -2.803 15.121 1.00 71.00 88 ALA A O 1
ATOM 703 N N . LYS A 1 89 ? -13.768 -3.674 16.089 1.00 57.44 89 LYS A N 1
ATOM 704 C CA . LYS A 1 89 ? -13.285 -3.775 17.473 1.00 57.44 89 LYS A CA 1
ATOM 705 C C . LYS A 1 89 ? -12.310 -4.930 17.656 1.00 57.44 89 LYS A C 1
ATOM 707 O O . LYS A 1 89 ? -12.588 -6.013 17.096 1.00 57.44 89 LYS A O 1
#

Mean predicted aligned error: 3.41 Å

pLDDT: mean 93.37, std 5.93, range [57.44, 98.25]

Radius of gyration: 15.4 Å; Cα contacts (8 Å, |Δi|>4): 34; chains: 1; bounding box: 39×17×40 Å

Nearest PDB structures (foldseek):
  4g12-assembly1_A  TM=6.355E-01  e=8.027E-01  Mycobacterium tuberculosis
  3mvp-assembly1_A  TM=6.766E-01  e=1.172E+00  Streptococcus mutans UA159
  6yj2-assembly1_A  TM=6.453E-01  e=1.033E+00  Mycobacterium tuberculosis H37Rv
  6yj2-assembly2_C  TM=7.409E-01  e=2.500E+00  Mycobacterium tuberculosis H37Rv
  3mvp-assembly1_B  TM=6.703E-01  e=2.500E+00  Streptococcus mutans UA159

Organism: Kluyvera cryocrescens (NCBI:txid580)